Protein AF-A0A3D4FKI7-F1 (afdb_monomer_lite)

Radius of gyration: 14.86 Å; chains: 1; bounding box: 38×19×41 Å

Sequence (119 aa):
MNFSTYKEINGDSSFINYFGKMRAYNYRMAQLSSNIVLAPDDKESLEALEVKIKEIDNMFEDLVNGNSKLDIKPIDNDSIKNNLNDVKIKWEKEFKPAYINILENGNKNSWMFIKENVN

Structure (mmCIF, N/CA/C/O backbone):
data_AF-A0A3D4FKI7-F1
#
_entry.id   AF-A0A3D4FKI7-F1
#
loop_
_atom_site.group_PDB
_atom_site.id
_atom_site.type_symbol
_atom_site.label_atom_id
_atom_site.label_alt_id
_atom_site.label_comp_id
_atom_site.label_asym_id
_atom_site.label_entity_id
_atom_site.label_seq_id
_atom_site.pdbx_PDB_ins_code
_atom_site.Cartn_x
_atom_site.Cartn_y
_atom_site.Cartn_z
_atom_site.occupancy
_atom_site.B_iso_or_equiv
_atom_site.auth_seq_id
_atom_site.auth_comp_id
_atom_site.auth_asym_id
_atom_site.auth_atom_id
_atom_site.pdbx_PDB_model_num
ATOM 1 N N . MET A 1 1 ? 4.949 -4.675 6.703 1.00 73.94 1 MET A N 1
ATOM 2 C CA . MET A 1 1 ? 4.173 -3.904 7.681 1.00 73.94 1 MET A CA 1
ATOM 3 C C . MET A 1 1 ? 3.361 -4.895 8.498 1.00 73.94 1 MET A C 1
ATOM 5 O O . MET A 1 1 ? 2.797 -5.802 7.901 1.00 73.94 1 MET A O 1
ATOM 9 N N . ASN A 1 2 ? 3.344 -4.793 9.831 1.00 66.56 2 ASN A N 1
ATOM 10 C CA . ASN A 1 2 ? 2.688 -5.791 10.682 1.00 66.56 2 ASN A CA 1
ATOM 11 C C . ASN A 1 2 ? 1.267 -5.341 11.068 1.00 66.56 2 ASN A C 1
ATOM 13 O O . ASN A 1 2 ? 1.105 -4.406 11.844 1.00 66.56 2 ASN A O 1
ATOM 17 N N . PHE A 1 3 ? 0.251 -6.042 10.555 1.00 69.94 3 PHE A N 1
ATOM 18 C CA . PHE A 1 3 ? -1.167 -5.836 10.896 1.00 69.94 3 PHE A CA 1
ATOM 19 C C . PHE A 1 3 ? -1.710 -6.906 11.861 1.00 69.94 3 PHE A C 1
ATOM 21 O O . PHE A 1 3 ? -2.918 -7.109 11.958 1.00 69.94 3 PHE A O 1
ATOM 28 N N . SER A 1 4 ? -0.845 -7.692 12.505 1.00 59.00 4 SER A N 1
ATOM 29 C CA . SER A 1 4 ? -1.217 -8.896 13.275 1.00 59.00 4 SER A CA 1
ATOM 30 C C . SER A 1 4 ? -1.704 -8.608 14.689 1.00 59.00 4 SER A C 1
ATOM 32 O O . SER A 1 4 ? -2.426 -9.420 15.261 1.00 59.00 4 SER A O 1
ATOM 34 N N . THR A 1 5 ? -1.333 -7.456 15.241 1.00 57.03 5 THR A N 1
ATOM 35 C CA . THR A 1 5 ? -1.474 -7.104 16.663 1.00 57.03 5 THR A CA 1
ATOM 36 C C . THR A 1 5 ? -2.899 -6.730 17.088 1.00 57.03 5 THR A C 1
ATOM 38 O O . THR A 1 5 ? -3.123 -6.351 18.228 1.00 57.03 5 THR A O 1
ATOM 41 N N . TYR A 1 6 ? -3.879 -6.858 16.192 1.00 60.22 6 TYR A N 1
ATOM 42 C CA . TYR A 1 6 ? -5.236 -6.327 16.367 1.00 60.22 6 TYR A CA 1
ATOM 43 C C . TYR A 1 6 ? -6.276 -7.406 16.725 1.00 60.22 6 TYR A C 1
ATOM 45 O O . TYR A 1 6 ? -7.472 -7.138 16.715 1.00 60.22 6 TYR A O 1
ATOM 53 N N . LYS A 1 7 ? -5.835 -8.636 17.040 1.00 51.12 7 LYS A N 1
ATOM 54 C CA . LYS A 1 7 ? -6.716 -9.769 17.391 1.00 51.12 7 LYS A CA 1
ATOM 55 C C . LYS A 1 7 ? -7.432 -9.620 18.741 1.00 51.12 7 LYS A C 1
ATOM 57 O O . LYS A 1 7 ? -8.442 -10.282 18.937 1.00 51.12 7 LYS A O 1
ATOM 62 N N . GLU A 1 8 ? -6.926 -8.786 19.649 1.00 48.66 8 GLU A N 1
ATOM 63 C CA . GLU A 1 8 ? -7.484 -8.605 21.006 1.00 48.66 8 GLU A CA 1
ATOM 64 C C . GLU A 1 8 ? -8.548 -7.502 21.089 1.00 48.66 8 GLU A C 1
ATOM 66 O O . GLU A 1 8 ? -9.047 -7.160 22.160 1.00 48.66 8 GLU A O 1
ATOM 71 N N . ILE A 1 9 ? -8.906 -6.925 19.947 1.00 52.12 9 ILE A N 1
ATOM 72 C CA . ILE A 1 9 ? -9.863 -5.836 19.877 1.00 52.12 9 ILE A CA 1
ATOM 73 C C . ILE A 1 9 ? -11.276 -6.420 19.948 1.00 52.12 9 ILE A C 1
ATOM 75 O O . ILE A 1 9 ? -11.755 -7.019 18.989 1.00 52.12 9 ILE A O 1
ATOM 79 N N . ASN A 1 10 ? -11.964 -6.179 21.070 1.00 47.25 10 ASN A N 1
ATOM 80 C CA . ASN A 1 10 ? -13.427 -6.283 21.225 1.00 47.25 10 ASN A CA 1
ATOM 81 C C . ASN A 1 10 ? -14.156 -5.202 20.391 1.00 47.25 10 ASN A C 1
ATOM 83 O O . ASN A 1 10 ? -15.045 -4.508 20.876 1.00 47.25 10 ASN A O 1
ATOM 87 N N . GLY A 1 11 ? -13.702 -4.987 19.160 1.00 55.56 11 GLY A N 1
ATOM 88 C CA . GLY A 1 11 ? -14.201 -3.986 18.232 1.00 55.56 11 GLY A CA 1
ATOM 89 C C . GLY A 1 11 ? -15.047 -4.636 17.154 1.00 55.56 11 GLY A C 1
ATOM 90 O O . GLY A 1 11 ? -14.908 -5.821 16.853 1.00 55.56 11 GLY A O 1
ATOM 91 N N . ASP A 1 12 ? -15.941 -3.825 16.604 1.00 63.97 12 ASP A N 1
ATOM 92 C CA . ASP A 1 12 ? -16.938 -4.204 15.612 1.00 63.97 12 ASP A CA 1
ATOM 93 C C . ASP A 1 12 ? -16.349 -5.099 14.506 1.00 63.97 12 ASP A C 1
ATOM 95 O O . ASP A 1 12 ? -15.251 -4.849 14.003 1.00 63.97 12 ASP A O 1
ATOM 99 N N . SER A 1 13 ? -17.070 -6.149 14.115 1.00 71.06 13 SER A N 1
ATOM 100 C CA . SER A 1 13 ? -16.583 -7.167 13.165 1.00 71.06 13 SER A CA 1
ATOM 101 C C . SER A 1 13 ? -16.059 -6.575 11.842 1.00 71.06 13 SER A C 1
ATOM 103 O O . SER A 1 13 ? -15.096 -7.086 11.261 1.00 71.06 13 SER A O 1
ATOM 105 N N . SER A 1 14 ? -16.621 -5.441 11.414 1.00 74.00 14 SER A N 1
ATOM 106 C CA . SER A 1 14 ? -16.184 -4.644 10.263 1.00 74.00 14 SER A CA 1
ATOM 107 C C . SER A 1 14 ? -14.736 -4.159 10.379 1.00 74.00 14 SER A C 1
ATOM 109 O O . SER A 1 14 ? -13.983 -4.234 9.408 1.00 74.00 14 SER A O 1
ATOM 111 N N . PHE A 1 15 ? -14.310 -3.727 11.569 1.00 74.31 15 PHE A N 1
ATOM 112 C CA . PHE A 1 15 ? -12.947 -3.263 11.838 1.00 74.31 15 PHE A CA 1
ATOM 113 C C . PHE A 1 15 ? -11.931 -4.399 11.669 1.00 74.31 15 PHE A C 1
ATOM 115 O O . PHE A 1 15 ? -10.940 -4.262 10.949 1.00 74.31 15 PHE A O 1
ATOM 122 N N . ILE A 1 16 ? -12.212 -5.559 12.271 1.00 77.44 16 ILE A N 1
ATOM 123 C CA . ILE A 1 16 ? -11.362 -6.755 12.169 1.00 77.44 16 ILE A CA 1
ATOM 124 C C . ILE A 1 16 ? -11.224 -7.194 10.705 1.00 77.44 16 ILE A C 1
ATOM 126 O O . ILE A 1 16 ? -10.116 -7.477 10.239 1.00 77.44 16 ILE A O 1
ATOM 130 N N . ASN A 1 17 ? -12.331 -7.197 9.958 1.00 80.62 17 ASN A N 1
ATOM 131 C CA . ASN A 1 17 ? -12.331 -7.523 8.532 1.00 80.62 17 ASN A CA 1
ATOM 132 C C . ASN A 1 17 ? -11.479 -6.545 7.715 1.00 80.62 17 ASN A C 1
ATOM 134 O O . ASN A 1 17 ? -10.725 -6.968 6.836 1.00 80.62 17 ASN A O 1
ATOM 138 N N . TYR A 1 18 ? -11.544 -5.250 8.028 1.00 83.69 18 TYR A N 1
ATOM 139 C CA . TYR A 1 18 ? -10.748 -4.228 7.355 1.00 83.69 18 TYR A CA 1
ATOM 140 C C . TYR A 1 18 ? -9.246 -4.417 7.577 1.00 83.69 18 TYR A C 1
ATOM 142 O O . TYR A 1 18 ? -8.470 -4.401 6.622 1.00 83.69 18 TYR A O 1
ATOM 150 N N . PHE A 1 19 ? -8.829 -4.706 8.807 1.00 81.12 19 PHE A N 1
ATOM 151 C CA . PHE A 1 19 ? -7.432 -5.037 9.096 1.00 81.12 19 PHE A CA 1
ATOM 152 C C . PHE A 1 19 ? -6.978 -6.327 8.408 1.00 81.12 19 PHE A C 1
ATOM 154 O O . PHE A 1 19 ? -5.864 -6.398 7.880 1.00 81.12 19 PHE A O 1
ATOM 161 N N . GLY A 1 20 ? -7.845 -7.342 8.359 1.00 85.25 20 GLY A N 1
ATOM 162 C CA . GLY A 1 20 ? -7.597 -8.557 7.583 1.00 85.25 20 GLY A CA 1
ATOM 163 C C . GLY A 1 20 ? -7.358 -8.253 6.101 1.00 85.25 20 GLY A C 1
ATOM 164 O O . GLY A 1 20 ? -6.394 -8.746 5.510 1.00 85.25 20 GLY A O 1
ATOM 165 N N . LYS A 1 21 ? -8.179 -7.372 5.522 1.00 89.56 21 LYS A N 1
ATOM 166 C CA . LYS A 1 21 ? -8.050 -6.912 4.136 1.00 89.56 21 LYS A CA 1
ATOM 167 C C . LYS A 1 21 ? -6.757 -6.120 3.905 1.00 89.56 21 LYS A C 1
ATOM 169 O O . LYS A 1 21 ? -6.066 -6.404 2.929 1.00 89.56 21 LYS A O 1
ATOM 174 N N . MET A 1 22 ? -6.366 -5.222 4.816 1.00 90.00 22 MET A N 1
ATOM 175 C CA . MET A 1 22 ? -5.077 -4.513 4.738 1.00 90.00 22 MET A CA 1
ATOM 176 C C . MET A 1 22 ? -3.894 -5.485 4.723 1.00 90.00 22 MET A C 1
ATOM 178 O O . MET A 1 22 ? -2.968 -5.327 3.927 1.00 90.00 22 MET A O 1
ATOM 182 N N . ARG A 1 23 ? -3.935 -6.538 5.552 1.00 89.38 23 ARG A N 1
ATOM 183 C CA . ARG A 1 23 ? -2.891 -7.572 5.565 1.00 89.38 23 ARG A CA 1
ATOM 184 C C . ARG A 1 23 ? -2.812 -8.309 4.228 1.00 89.38 23 ARG A C 1
ATOM 186 O O . ARG A 1 23 ? -1.723 -8.456 3.677 1.00 89.38 23 ARG A O 1
ATOM 193 N N . ALA A 1 24 ? -3.954 -8.727 3.683 1.00 91.75 24 ALA A N 1
ATOM 194 C CA . ALA A 1 24 ? -4.012 -9.375 2.375 1.00 91.75 24 ALA A CA 1
ATOM 195 C C . ALA A 1 24 ? -3.465 -8.463 1.262 1.00 91.75 24 ALA A C 1
ATOM 197 O O . ALA A 1 24 ? -2.700 -8.911 0.407 1.00 91.75 24 ALA A O 1
ATOM 198 N N . TYR A 1 25 ? -3.805 -7.173 1.301 1.00 94.31 25 TYR A N 1
ATOM 199 C CA . TYR A 1 25 ? -3.302 -6.186 0.348 1.00 94.31 25 TYR A CA 1
ATOM 200 C C . TYR A 1 25 ? -1.796 -5.994 0.477 1.00 94.31 25 TYR A C 1
ATOM 202 O O . TYR A 1 25 ? -1.114 -5.937 -0.540 1.00 94.31 25 TYR A O 1
ATOM 210 N N . ASN A 1 26 ? -1.257 -5.987 1.694 1.00 91.81 26 ASN A N 1
ATOM 211 C CA . ASN A 1 26 ? 0.179 -5.872 1.914 1.00 91.81 26 ASN A CA 1
ATOM 212 C C . ASN A 1 26 ? 0.967 -7.029 1.270 1.00 91.81 26 ASN A C 1
ATOM 214 O O . ASN A 1 26 ? 1.954 -6.778 0.582 1.00 91.81 26 ASN A O 1
ATOM 218 N N . TYR A 1 27 ? 0.507 -8.279 1.400 1.00 94.06 27 TYR A N 1
ATOM 219 C CA . TYR A 1 27 ? 1.132 -9.402 0.684 1.00 94.06 27 TYR A CA 1
ATOM 220 C C . TYR A 1 27 ? 0.943 -9.309 -0.829 1.00 94.06 27 TYR A C 1
ATOM 222 O O . TYR A 1 27 ? 1.876 -9.574 -1.587 1.00 94.06 27 TYR A O 1
ATOM 230 N N . ARG A 1 28 ? -0.255 -8.918 -1.285 1.00 96.12 28 ARG A N 1
ATOM 231 C CA . ARG A 1 28 ? -0.525 -8.778 -2.719 1.00 96.12 28 ARG A CA 1
ATOM 232 C C . ARG A 1 28 ? 0.392 -7.733 -3.344 1.00 96.12 28 ARG A C 1
ATOM 234 O O . ARG A 1 28 ? 0.980 -8.015 -4.378 1.00 96.12 28 ARG A O 1
ATOM 241 N N . MET A 1 29 ? 0.552 -6.573 -2.716 1.00 97.06 29 MET A N 1
ATOM 242 C CA . MET A 1 29 ? 1.459 -5.528 -3.189 1.00 97.06 29 MET A CA 1
ATOM 243 C C . MET A 1 29 ? 2.915 -5.995 -3.192 1.00 97.06 29 MET A C 1
ATOM 245 O O . MET A 1 29 ? 3.613 -5.731 -4.161 1.00 97.06 29 MET A O 1
ATOM 249 N N . ALA A 1 30 ? 3.370 -6.746 -2.184 1.00 96.25 30 ALA A N 1
ATOM 250 C CA . ALA A 1 30 ? 4.720 -7.316 -2.194 1.00 96.25 30 ALA A CA 1
ATOM 251 C C . ALA A 1 30 ? 4.951 -8.260 -3.390 1.00 96.25 30 ALA A C 1
ATOM 253 O O . ALA A 1 30 ? 6.001 -8.201 -4.034 1.00 96.25 30 ALA A O 1
ATOM 254 N N . GLN A 1 31 ? 3.954 -9.085 -3.731 1.00 96.75 31 GLN A N 1
ATOM 255 C CA . GLN A 1 31 ? 4.002 -9.933 -4.923 1.00 96.75 31 GLN A CA 1
ATOM 256 C C . GLN A 1 31 ? 4.026 -9.104 -6.216 1.00 96.75 31 GLN A C 1
ATOM 258 O O . GLN A 1 31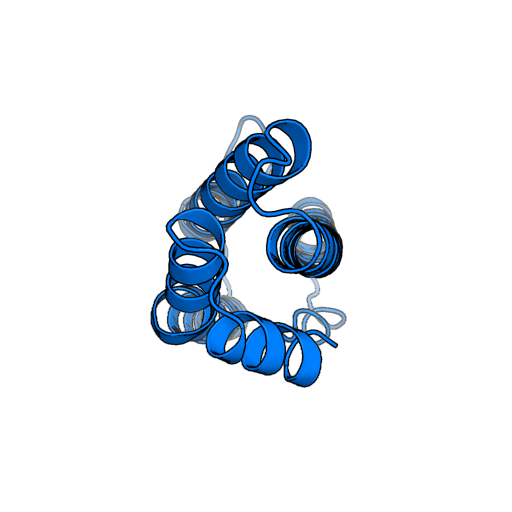 ? 4.853 -9.369 -7.085 1.00 96.75 31 GLN A O 1
ATOM 263 N N . LEU A 1 32 ? 3.155 -8.097 -6.337 1.00 97.75 32 LEU A N 1
ATOM 264 C CA . LEU A 1 32 ? 3.115 -7.200 -7.501 1.00 97.75 32 LEU A CA 1
ATOM 265 C C . LEU A 1 32 ? 4.454 -6.476 -7.688 1.00 97.75 32 LEU A C 1
ATOM 267 O O . LEU A 1 32 ? 4.990 -6.444 -8.790 1.00 97.75 32 LEU A O 1
ATOM 271 N N . SER A 1 33 ? 5.055 -5.995 -6.599 1.00 97.12 33 SER A N 1
ATOM 272 C CA . SER A 1 33 ? 6.393 -5.405 -6.612 1.00 97.12 33 SER A CA 1
ATOM 273 C C . SER A 1 33 ? 7.458 -6.368 -7.133 1.00 97.12 33 SER A C 1
ATOM 275 O O . SER A 1 33 ? 8.356 -5.952 -7.861 1.00 97.12 33 SER A O 1
ATOM 277 N N . SER A 1 34 ? 7.371 -7.658 -6.791 1.00 96.44 34 SER A N 1
ATOM 278 C CA . SER A 1 34 ? 8.286 -8.665 -7.334 1.00 96.44 34 SER A CA 1
ATOM 279 C C . SER A 1 34 ? 8.115 -8.840 -8.841 1.00 96.44 34 SER A C 1
ATOM 281 O O . SER A 1 34 ? 9.115 -8.988 -9.539 1.00 96.44 34 SER A O 1
ATOM 283 N N . ASN A 1 35 ? 6.878 -8.820 -9.343 1.00 96.69 35 ASN A N 1
ATOM 284 C CA . ASN A 1 35 ? 6.609 -8.912 -10.776 1.00 96.69 35 ASN A CA 1
ATOM 285 C C . ASN A 1 35 ? 7.199 -7.705 -11.516 1.00 96.69 35 ASN A C 1
ATOM 287 O O . ASN A 1 35 ? 7.935 -7.897 -12.475 1.00 96.69 35 ASN A O 1
ATOM 291 N N . ILE A 1 36 ? 6.976 -6.487 -11.008 1.00 96.81 36 ILE A N 1
ATOM 292 C CA . ILE A 1 36 ? 7.488 -5.239 -11.602 1.00 96.81 36 ILE A CA 1
ATOM 293 C C . ILE A 1 36 ? 9.023 -5.231 -11.646 1.00 96.81 36 ILE A C 1
ATOM 295 O O . ILE A 1 36 ? 9.619 -4.866 -12.652 1.00 96.81 36 ILE A O 1
ATOM 299 N N . VAL A 1 37 ? 9.701 -5.671 -10.583 1.00 95.44 37 VAL A N 1
ATOM 300 C CA . VAL A 1 37 ? 11.176 -5.718 -10.571 1.00 95.44 37 VAL A CA 1
ATOM 301 C C . VAL A 1 37 ? 11.743 -6.731 -11.576 1.00 95.44 37 VAL A C 1
ATOM 303 O O . VAL A 1 37 ? 12.837 -6.522 -12.105 1.00 95.44 37 VAL A O 1
ATOM 306 N N . LEU A 1 38 ? 11.031 -7.833 -11.825 1.00 94.81 38 LEU A N 1
ATOM 307 C CA . LEU A 1 38 ? 11.439 -8.866 -12.783 1.00 94.81 38 LEU A CA 1
ATOM 308 C C . LEU A 1 38 ? 11.061 -8.509 -14.228 1.00 94.81 38 LEU A C 1
ATOM 310 O O . LEU A 1 38 ? 11.793 -8.860 -15.151 1.00 94.81 38 LEU A O 1
ATOM 314 N N . ALA A 1 39 ? 9.945 -7.808 -14.409 1.00 94.06 39 ALA A N 1
ATOM 315 C CA . ALA A 1 39 ? 9.396 -7.367 -15.682 1.00 94.06 39 ALA A CA 1
ATOM 316 C C . ALA A 1 39 ? 8.874 -5.920 -15.543 1.00 94.06 39 ALA A C 1
ATOM 318 O O . ALA A 1 39 ? 7.691 -5.720 -15.269 1.00 94.06 39 ALA A O 1
ATOM 319 N N . PRO A 1 40 ? 9.737 -4.903 -15.740 1.00 87.06 40 PRO A N 1
ATOM 320 C CA . PRO A 1 40 ? 9.381 -3.495 -15.513 1.00 87.06 40 PRO A CA 1
ATOM 321 C C . PRO A 1 40 ? 8.219 -2.972 -16.364 1.00 87.06 40 PRO A C 1
ATOM 323 O O . PRO A 1 40 ? 7.545 -2.033 -15.955 1.00 87.06 40 PRO A O 1
ATOM 326 N N . ASP A 1 41 ? 7.956 -3.600 -17.512 1.00 89.44 41 ASP A N 1
ATOM 327 C CA . ASP A 1 41 ? 6.872 -3.228 -18.428 1.00 89.44 41 ASP A CA 1
ATOM 328 C C . ASP A 1 41 ? 5.563 -4.007 -18.174 1.00 89.44 41 ASP A C 1
ATOM 330 O O . ASP A 1 41 ? 4.634 -3.945 -18.986 1.00 89.44 41 ASP A O 1
ATOM 334 N N . ASP A 1 42 ? 5.467 -4.757 -17.068 1.00 93.75 42 ASP A N 1
ATOM 335 C CA . ASP A 1 42 ? 4.241 -5.449 -16.657 1.00 93.75 42 ASP A CA 1
ATOM 336 C C . ASP A 1 42 ? 3.168 -4.441 -16.208 1.00 93.75 42 ASP A C 1
ATOM 338 O O . ASP A 1 42 ? 3.015 -4.113 -15.027 1.00 93.75 42 ASP A O 1
ATOM 342 N N . LYS A 1 43 ? 2.408 -3.950 -17.192 1.00 94.31 43 LYS A N 1
ATOM 343 C CA . LYS A 1 43 ? 1.323 -2.979 -17.004 1.00 94.31 43 LYS A CA 1
ATOM 344 C C . LYS A 1 43 ? 0.248 -3.461 -16.038 1.00 94.31 43 LYS A C 1
ATOM 346 O O . LYS A 1 43 ? -0.251 -2.652 -15.264 1.00 94.31 43 LYS A O 1
ATOM 351 N N . GLU A 1 44 ? -0.086 -4.751 -16.053 1.00 96.81 44 GLU A N 1
ATOM 352 C CA . GLU A 1 44 ? -1.099 -5.294 -15.145 1.00 96.81 44 GLU A CA 1
ATOM 353 C C . GLU A 1 44 ? -0.624 -5.163 -13.697 1.00 96.81 44 GLU A C 1
ATOM 355 O O . GLU A 1 44 ? -1.370 -4.697 -12.831 1.00 96.81 44 GLU A O 1
ATOM 360 N N . SER A 1 45 ? 0.638 -5.514 -13.432 1.00 96.88 45 SER A N 1
ATOM 361 C CA . SER A 1 45 ? 1.194 -5.387 -12.087 1.00 96.88 45 SER A CA 1
ATOM 362 C C . SER A 1 45 ? 1.348 -3.929 -11.646 1.00 96.88 45 SER A C 1
ATOM 364 O O . SER A 1 45 ? 1.083 -3.631 -10.479 1.00 96.88 45 SER A O 1
ATOM 366 N N . LEU A 1 46 ? 1.726 -3.026 -12.557 1.00 97.31 46 LEU A N 1
ATOM 367 C CA . LEU A 1 46 ? 1.820 -1.585 -12.293 1.00 97.31 46 LEU A CA 1
ATOM 368 C C . LEU A 1 46 ? 0.459 -0.990 -11.907 1.00 97.31 46 LEU A C 1
ATOM 370 O O . LEU A 1 46 ? 0.325 -0.412 -10.828 1.00 97.31 46 LEU A O 1
ATOM 374 N N . GLU A 1 47 ? -0.565 -1.186 -12.740 1.00 97.69 47 GLU A N 1
ATOM 375 C CA . GLU A 1 47 ? -1.921 -0.681 -12.490 1.00 97.69 47 GLU A CA 1
ATOM 376 C C . GLU A 1 47 ? -2.503 -1.275 -11.200 1.00 97.69 47 GLU A C 1
ATOM 378 O O . GLU A 1 47 ? -3.055 -0.561 -10.358 1.00 97.69 47 GLU A O 1
ATOM 383 N N . ALA A 1 48 ? -2.331 -2.585 -10.994 1.00 97.81 48 ALA A N 1
ATOM 384 C CA . ALA A 1 48 ? -2.802 -3.249 -9.787 1.00 97.81 48 ALA A CA 1
ATOM 385 C C . ALA A 1 48 ? -2.105 -2.720 -8.525 1.00 97.81 48 ALA A C 1
ATOM 387 O O . ALA A 1 48 ? -2.758 -2.576 -7.487 1.00 97.81 48 ALA A O 1
ATOM 388 N N . LEU A 1 49 ? -0.800 -2.430 -8.585 1.00 97.75 49 LEU A N 1
ATOM 389 C CA . LEU A 1 49 ? -0.064 -1.877 -7.451 1.00 97.75 49 LEU A CA 1
ATOM 390 C C . LEU A 1 49 ? -0.549 -0.457 -7.135 1.00 97.75 49 LEU A C 1
ATOM 392 O O . LEU A 1 49 ? -0.833 -0.167 -5.972 1.00 97.75 49 LEU A O 1
ATOM 396 N N . GLU A 1 50 ? -0.728 0.394 -8.149 1.00 97.81 50 GLU A N 1
ATOM 397 C CA . GLU A 1 50 ? -1.243 1.758 -7.976 1.00 97.81 50 GLU A CA 1
ATOM 398 C C . GLU A 1 50 ? -2.613 1.765 -7.284 1.00 97.81 50 GLU A C 1
ATOM 400 O O . GLU A 1 50 ? -2.838 2.508 -6.322 1.00 97.81 50 GLU A O 1
ATOM 405 N N . VAL A 1 51 ? -3.524 0.901 -7.740 1.00 97.81 51 VAL A N 1
ATOM 406 C CA . VAL A 1 51 ? -4.861 0.762 -7.152 1.00 97.81 51 VAL A CA 1
ATOM 407 C C . VAL A 1 51 ? -4.767 0.335 -5.689 1.00 97.81 51 VAL A C 1
ATOM 409 O O . VAL A 1 51 ? -5.426 0.932 -4.839 1.00 97.81 51 VAL A O 1
ATOM 412 N N . LYS A 1 52 ? -3.928 -0.657 -5.361 1.00 96.88 52 LYS A N 1
ATOM 413 C CA . LYS A 1 52 ? -3.807 -1.168 -3.985 1.00 96.88 52 LYS A CA 1
ATOM 414 C C . LYS A 1 52 ? -3.211 -0.142 -3.022 1.00 96.88 52 LYS A C 1
ATOM 416 O O . LYS A 1 52 ? -3.669 -0.072 -1.882 1.00 96.88 52 LYS A O 1
ATOM 421 N N . ILE A 1 53 ? -2.255 0.675 -3.472 1.00 97.00 53 ILE A N 1
ATOM 422 C CA . ILE A 1 53 ? -1.716 1.792 -2.680 1.00 97.00 53 ILE A CA 1
ATOM 423 C C . ILE A 1 53 ? -2.849 2.758 -2.309 1.00 97.00 53 ILE A C 1
ATOM 425 O O . ILE A 1 53 ? -3.037 3.060 -1.130 1.00 97.00 53 ILE A O 1
ATOM 429 N N . LYS A 1 54 ? -3.646 3.186 -3.298 1.00 96.56 54 LYS A N 1
ATOM 430 C CA . LYS A 1 54 ? -4.783 4.098 -3.081 1.00 96.56 54 LYS A CA 1
ATOM 431 C C . LYS A 1 54 ? -5.859 3.480 -2.192 1.00 96.56 54 LYS A C 1
ATOM 433 O O . LYS A 1 54 ? -6.436 4.167 -1.355 1.00 96.56 54 LYS A O 1
ATOM 438 N N . GLU A 1 55 ? -6.137 2.187 -2.348 1.00 95.38 55 GLU A N 1
ATOM 439 C CA . GLU A 1 55 ? -7.088 1.504 -1.475 1.00 95.38 55 GLU A CA 1
ATOM 440 C C . GLU A 1 55 ? -6.619 1.502 -0.017 1.00 95.38 55 GLU A C 1
ATOM 442 O O . GLU A 1 55 ? -7.440 1.750 0.856 1.00 95.38 55 GLU A O 1
ATOM 447 N N . ILE A 1 56 ? -5.333 1.274 0.270 1.00 93.75 56 ILE A N 1
ATOM 448 C CA . ILE A 1 56 ? -4.836 1.338 1.653 1.00 93.75 56 ILE A CA 1
ATOM 449 C C . ILE A 1 56 ? -4.961 2.750 2.233 1.00 93.75 56 ILE A C 1
ATOM 451 O O . ILE A 1 56 ? -5.393 2.874 3.379 1.00 93.75 56 ILE A O 1
ATOM 455 N N . ASP A 1 57 ? -4.647 3.796 1.460 1.00 94.00 57 ASP A N 1
ATOM 456 C CA . ASP A 1 57 ? -4.860 5.185 1.896 1.00 94.00 57 ASP A CA 1
ATOM 457 C C . ASP A 1 57 ? -6.328 5.419 2.286 1.00 94.00 57 ASP A C 1
ATOM 459 O O . ASP A 1 57 ? -6.619 5.872 3.394 1.00 94.00 57 ASP A O 1
ATOM 463 N N . ASN A 1 58 ? -7.260 5.027 1.413 1.00 93.06 58 ASN A N 1
ATOM 464 C CA . ASN A 1 58 ? -8.693 5.148 1.682 1.00 93.06 58 ASN A CA 1
ATOM 465 C C . ASN A 1 58 ? -9.110 4.339 2.913 1.00 93.06 58 ASN A C 1
ATOM 467 O O . ASN A 1 58 ? -9.930 4.797 3.702 1.00 93.06 58 ASN A O 1
ATOM 471 N N . MET A 1 59 ? -8.524 3.157 3.116 1.00 90.81 59 MET A N 1
ATOM 472 C CA . MET A 1 59 ? -8.842 2.333 4.275 1.00 90.81 59 MET A CA 1
ATOM 473 C C . MET A 1 59 ? -8.383 2.972 5.593 1.00 90.81 59 MET A C 1
ATOM 475 O O . MET A 1 59 ? -9.077 2.819 6.595 1.00 90.81 59 MET A O 1
ATOM 479 N N . PHE A 1 60 ? -7.258 3.698 5.623 1.00 89.81 60 PHE A N 1
ATOM 480 C CA . PHE A 1 60 ? -6.879 4.476 6.809 1.00 89.81 60 PHE A CA 1
ATOM 481 C C . PHE A 1 60 ? -7.892 5.587 7.102 1.00 89.81 60 PHE A C 1
ATOM 483 O O . PHE A 1 60 ? -8.273 5.767 8.257 1.00 89.81 60 PHE A O 1
ATOM 490 N N . GLU A 1 61 ? -8.355 6.300 6.075 1.00 89.50 61 GLU A N 1
ATOM 491 C CA . GLU A 1 61 ? -9.359 7.359 6.234 1.00 89.50 61 GLU A CA 1
ATOM 492 C C . GLU A 1 61 ? -10.722 6.811 6.681 1.00 89.50 61 GLU A C 1
ATOM 494 O O . GLU A 1 61 ? -11.339 7.379 7.584 1.00 89.50 61 GLU A O 1
ATOM 499 N N . ASP A 1 62 ? -11.157 5.675 6.127 1.00 88.50 62 ASP A N 1
ATOM 500 C CA . ASP A 1 62 ? -12.382 4.974 6.532 1.00 88.50 62 ASP A CA 1
ATOM 501 C C . ASP A 1 62 ? -12.343 4.563 8.012 1.00 88.50 62 ASP A C 1
ATOM 503 O O . ASP A 1 62 ? -13.346 4.655 8.716 1.00 88.50 62 ASP A O 1
ATOM 507 N N . LEU A 1 63 ? -11.189 4.098 8.500 1.00 84.38 63 LEU A N 1
ATOM 508 C CA . LEU A 1 63 ? -11.027 3.656 9.888 1.00 84.38 63 LEU A CA 1
ATOM 509 C C . LEU A 1 63 ? -10.989 4.832 10.876 1.00 84.38 63 LEU A C 1
ATOM 511 O O . LEU A 1 63 ? -11.500 4.712 11.989 1.00 84.38 63 LEU A O 1
ATOM 515 N N . VAL A 1 64 ? -10.404 5.967 10.483 1.00 83.19 64 VAL A N 1
ATOM 516 C CA . VAL A 1 64 ? -10.338 7.174 11.325 1.00 83.19 64 VAL A CA 1
ATOM 517 C C . VAL A 1 64 ? -11.693 7.877 11.391 1.00 83.19 64 VAL A C 1
ATOM 519 O O . VAL A 1 64 ? -12.160 8.211 12.480 1.00 83.19 64 VAL A O 1
ATOM 522 N N . ASN A 1 65 ? -12.332 8.087 10.239 1.00 84.69 65 ASN A N 1
ATOM 523 C CA . ASN A 1 65 ? -13.540 8.907 10.129 1.00 84.69 65 ASN A CA 1
ATOM 524 C C . ASN A 1 65 ? -14.840 8.092 10.201 1.00 84.69 65 ASN A C 1
ATOM 526 O O . ASN A 1 65 ? -15.922 8.671 10.308 1.00 84.69 65 ASN A O 1
ATOM 530 N N . GLY A 1 66 ? -14.746 6.761 10.145 1.00 82.94 66 GLY A N 1
ATOM 531 C CA . GLY A 1 66 ? -15.881 5.884 9.883 1.00 82.94 66 GLY A CA 1
ATOM 532 C C . GLY A 1 66 ? -16.311 5.917 8.413 1.00 82.94 66 GLY A C 1
ATOM 533 O O . GLY A 1 66 ? -16.051 6.861 7.668 1.00 82.94 66 GLY A O 1
ATOM 534 N N . ASN A 1 67 ? -17.026 4.878 7.993 1.00 84.25 67 ASN A N 1
ATOM 535 C CA . ASN A 1 67 ? -17.642 4.785 6.677 1.00 84.25 67 ASN A CA 1
ATOM 536 C C . ASN A 1 67 ? -18.980 4.044 6.781 1.00 84.25 67 ASN A C 1
ATOM 538 O O . ASN A 1 67 ? -19.036 2.817 6.865 1.00 84.25 67 ASN A O 1
ATOM 542 N N . SER A 1 68 ? -20.079 4.800 6.731 1.00 80.12 68 SER A N 1
ATOM 543 C CA . SER A 1 68 ? -21.440 4.268 6.865 1.00 80.12 68 SER A CA 1
ATOM 544 C C . SER A 1 68 ? -21.859 3.343 5.721 1.00 80.12 68 SER A C 1
ATOM 546 O O . SER A 1 68 ? -22.704 2.477 5.923 1.00 80.12 68 SER A O 1
ATOM 548 N N . LYS A 1 69 ? -21.261 3.475 4.528 1.00 83.06 69 LYS A N 1
ATOM 549 C CA . LYS A 1 69 ? -21.534 2.571 3.396 1.00 83.06 69 LYS A CA 1
ATOM 550 C C . LYS A 1 69 ? -20.929 1.186 3.605 1.00 83.06 69 LYS A C 1
ATOM 552 O O . LYS A 1 69 ? -21.389 0.228 2.993 1.00 83.06 69 LYS A O 1
ATOM 557 N N . LEU A 1 70 ? -19.888 1.103 4.428 1.00 75.81 70 LEU A N 1
ATOM 558 C CA . LEU A 1 70 ? -19.143 -0.120 4.716 1.00 75.81 70 LEU A CA 1
ATOM 559 C C . LEU A 1 70 ? -19.381 -0.622 6.144 1.00 75.81 70 LEU A C 1
ATOM 561 O O . LEU A 1 70 ? -18.695 -1.538 6.585 1.00 75.81 70 LEU A O 1
ATOM 565 N N . ASP A 1 71 ? -20.341 -0.014 6.848 1.00 79.19 71 ASP A N 1
ATOM 566 C CA . ASP A 1 71 ? -20.657 -0.286 8.251 1.00 79.19 71 ASP A CA 1
ATOM 567 C C . ASP A 1 71 ? -19.417 -0.230 9.164 1.00 79.19 71 ASP A C 1
ATOM 569 O O . ASP A 1 71 ? -19.209 -1.050 10.060 1.00 79.19 71 ASP A O 1
ATOM 573 N N . ILE A 1 72 ? -18.543 0.743 8.890 1.00 78.31 72 ILE A N 1
ATOM 574 C CA . ILE A 1 72 ? -17.354 1.033 9.690 1.00 78.31 72 ILE A CA 1
ATOM 575 C C . ILE A 1 72 ? -17.699 2.206 10.588 1.00 78.31 72 ILE A C 1
ATOM 577 O O . ILE A 1 72 ? -17.937 3.322 10.120 1.00 78.31 72 ILE A O 1
ATOM 581 N N . LYS A 1 73 ? -17.712 1.967 11.893 1.00 79.38 73 LYS A N 1
ATOM 582 C CA . LYS A 1 73 ? -17.837 3.044 12.872 1.00 79.38 73 LYS A CA 1
ATOM 583 C C . LYS A 1 73 ? -16.468 3.685 13.104 1.00 79.38 73 LYS A C 1
ATOM 585 O O . LYS A 1 73 ? -15.464 2.970 13.067 1.00 79.38 73 LYS A O 1
ATOM 590 N N . PRO A 1 74 ? -16.414 5.001 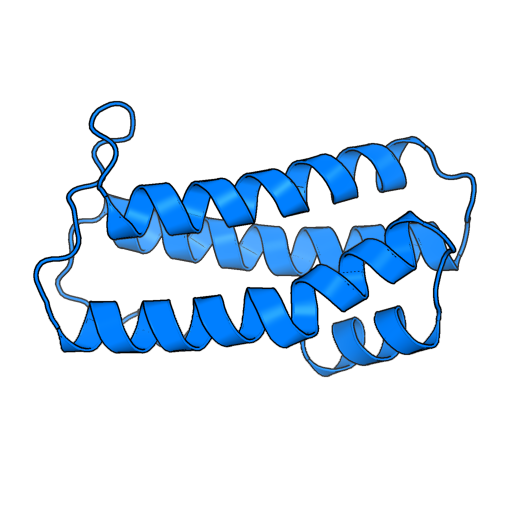13.370 1.00 77.88 74 PRO A N 1
ATOM 591 C CA . PRO A 1 74 ? -15.187 5.630 13.832 1.00 77.88 74 PRO A CA 1
ATOM 592 C C . PRO A 1 74 ? -14.683 4.914 15.085 1.00 77.88 74 PRO A C 1
ATOM 594 O O . PRO A 1 74 ? -15.470 4.554 15.963 1.00 77.88 74 PRO A O 1
ATOM 597 N N . ILE A 1 75 ? -13.373 4.716 15.179 1.00 77.00 75 ILE A N 1
ATOM 598 C CA . ILE A 1 75 ? -12.761 4.118 16.368 1.00 77.00 75 ILE A CA 1
ATOM 599 C C . ILE A 1 75 ? -12.996 5.064 17.551 1.00 77.00 75 ILE A C 1
ATOM 601 O O . ILE A 1 75 ? -12.614 6.231 17.483 1.00 77.00 75 ILE A O 1
ATOM 605 N N . ASP A 1 76 ? -13.593 4.595 18.647 1.00 75.25 76 ASP A N 1
ATOM 606 C CA . ASP A 1 76 ? -13.718 5.403 19.873 1.00 75.25 76 ASP A CA 1
ATOM 607 C C . ASP A 1 76 ? -12.561 5.165 20.857 1.00 75.25 76 ASP A C 1
ATOM 609 O O . ASP A 1 76 ? -12.195 6.070 21.599 1.00 75.25 76 ASP A O 1
ATOM 613 N N . ASN A 1 77 ? -11.921 3.996 20.779 1.00 78.81 77 ASN A N 1
ATOM 614 C CA . ASN A 1 77 ? -10.908 3.552 21.723 1.00 78.81 77 ASN A CA 1
ATOM 615 C C . ASN A 1 77 ? -9.531 4.153 21.403 1.00 78.81 77 ASN A C 1
ATOM 617 O O . ASN A 1 77 ? -8.949 3.890 20.346 1.00 78.81 77 ASN A O 1
ATOM 621 N N . ASP A 1 78 ? -8.979 4.902 22.355 1.00 81.38 78 ASP A N 1
ATOM 622 C CA . ASP A 1 78 ? -7.706 5.612 22.191 1.00 81.38 78 ASP A CA 1
ATOM 623 C C . ASP A 1 78 ? -6.504 4.684 21.969 1.00 81.38 78 ASP A C 1
ATOM 625 O O . ASP A 1 78 ? -5.606 5.014 21.197 1.00 81.38 78 ASP A O 1
ATOM 629 N N . SER A 1 79 ? -6.484 3.492 22.574 1.00 79.00 79 SER A N 1
ATOM 630 C CA . SER A 1 79 ? -5.406 2.520 22.343 1.00 79.00 79 SER A CA 1
ATOM 631 C C . SER A 1 79 ? -5.412 2.021 20.896 1.00 79.00 79 SER A C 1
ATOM 633 O O . SER A 1 79 ? -4.364 1.938 20.254 1.00 79.00 79 SER A O 1
ATOM 635 N N . ILE A 1 80 ? -6.600 1.760 20.348 1.00 77.88 80 ILE A N 1
ATOM 636 C CA . ILE A 1 80 ? -6.763 1.331 18.956 1.00 77.88 80 ILE A CA 1
ATOM 637 C C . ILE A 1 80 ? -6.406 2.469 17.995 1.00 77.88 80 ILE A C 1
ATOM 639 O O . ILE A 1 80 ? -5.712 2.228 17.006 1.00 77.88 80 ILE A O 1
ATOM 643 N N . LYS A 1 81 ? -6.825 3.705 18.298 1.00 82.00 81 LYS A N 1
ATOM 644 C CA . LYS A 1 81 ? -6.435 4.898 17.532 1.00 82.00 81 LYS A CA 1
ATOM 645 C C . LYS A 1 81 ? -4.923 5.073 17.482 1.00 82.00 81 LYS A C 1
ATOM 647 O O . LYS A 1 81 ? -4.388 5.275 16.397 1.00 82.00 81 LYS A O 1
ATOM 652 N N . ASN A 1 82 ? -4.243 4.967 18.622 1.00 83.31 82 ASN A N 1
ATOM 653 C CA . ASN A 1 82 ? -2.790 5.121 18.692 1.00 83.31 82 ASN A CA 1
ATOM 654 C C . ASN A 1 82 ? -2.077 4.050 17.860 1.00 83.31 82 ASN A C 1
ATOM 656 O O . ASN A 1 82 ? -1.229 4.382 17.038 1.00 83.31 82 ASN A O 1
ATOM 660 N N . ASN A 1 83 ? -2.495 2.787 17.973 1.00 80.12 83 ASN A N 1
ATOM 661 C CA . ASN A 1 83 ? -1.925 1.705 17.170 1.00 80.12 83 ASN A CA 1
ATOM 662 C C . ASN A 1 83 ? -2.172 1.901 15.662 1.00 80.12 83 ASN A C 1
ATOM 664 O O . ASN A 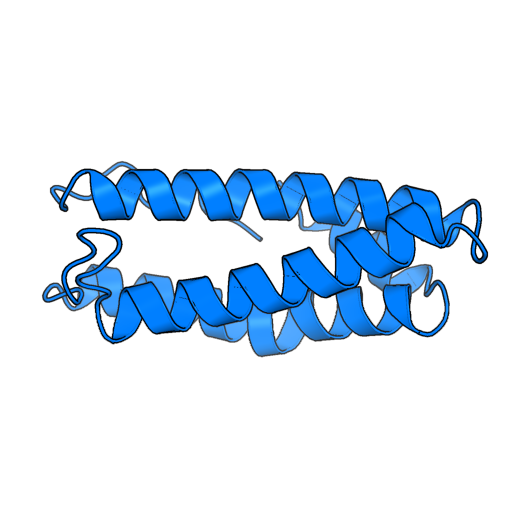1 83 ? -1.253 1.740 14.856 1.00 80.12 83 ASN A O 1
ATOM 668 N N . LEU A 1 84 ? -3.395 2.281 15.263 1.00 84.50 84 LEU A N 1
ATOM 669 C CA . LEU A 1 84 ? -3.700 2.606 13.866 1.00 84.50 84 LEU A CA 1
ATOM 670 C C . LEU A 1 84 ? -2.815 3.755 13.372 1.00 84.50 84 LEU A C 1
ATOM 672 O O . LEU A 1 84 ? -2.306 3.687 12.255 1.00 84.50 84 LEU A O 1
ATOM 676 N N . ASN A 1 85 ? -2.621 4.784 14.197 1.00 87.44 85 ASN A N 1
ATOM 677 C CA . ASN A 1 85 ? -1.781 5.928 13.874 1.00 87.44 85 ASN A CA 1
ATOM 678 C C . ASN A 1 85 ? -0.311 5.525 13.691 1.00 87.44 85 ASN A C 1
ATOM 680 O O . ASN A 1 85 ? 0.309 5.948 12.721 1.00 87.44 85 ASN A O 1
ATOM 684 N N . ASP A 1 86 ? 0.231 4.647 14.535 1.00 87.12 86 ASP A N 1
ATOM 685 C CA . ASP A 1 86 ? 1.596 4.130 14.375 1.00 87.12 86 ASP A CA 1
ATOM 686 C C . ASP A 1 86 ? 1.763 3.370 13.053 1.00 87.12 86 ASP A C 1
ATOM 688 O O . ASP A 1 86 ? 2.748 3.544 12.328 1.00 87.12 86 ASP A O 1
ATOM 692 N N . VAL A 1 87 ? 0.768 2.554 12.691 1.00 87.56 87 VAL A N 1
ATOM 693 C CA . VAL A 1 87 ? 0.769 1.840 11.409 1.00 87.56 87 VAL A CA 1
ATOM 694 C C . VAL A 1 87 ? 0.598 2.803 10.232 1.00 87.56 87 VAL A C 1
ATOM 696 O O . VAL A 1 87 ? 1.290 2.633 9.228 1.00 87.56 87 VAL A O 1
ATOM 699 N N . LYS A 1 88 ? -0.245 3.837 10.355 1.00 90.69 88 LYS A N 1
ATOM 700 C CA . LYS A 1 88 ? -0.411 4.895 9.344 1.00 90.69 88 LYS A CA 1
ATOM 701 C C . LYS A 1 88 ? 0.894 5.656 9.126 1.00 90.69 88 LYS A C 1
ATOM 703 O O . LYS A 1 88 ? 1.330 5.802 7.990 1.00 90.69 88 LYS A O 1
ATOM 708 N N . ILE A 1 89 ? 1.577 6.050 10.200 1.00 92.31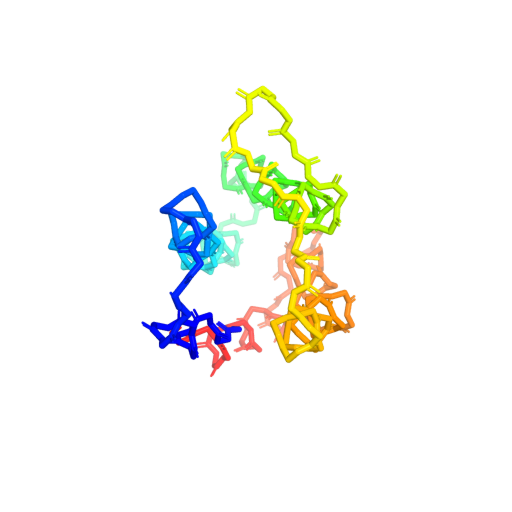 89 ILE A N 1
ATOM 709 C CA . ILE A 1 89 ? 2.881 6.721 10.128 1.00 92.31 89 ILE A CA 1
ATOM 710 C C . ILE A 1 89 ? 3.896 5.835 9.404 1.00 92.31 89 ILE A C 1
ATOM 712 O O . ILE A 1 89 ? 4.620 6.316 8.530 1.00 92.31 89 ILE A O 1
ATOM 716 N N . LYS A 1 90 ? 3.946 4.538 9.731 1.00 92.00 90 LYS A N 1
ATOM 717 C CA . LYS A 1 90 ? 4.853 3.600 9.059 1.00 92.00 90 LYS A CA 1
ATOM 718 C C . LYS A 1 90 ? 4.507 3.428 7.578 1.00 92.00 90 LYS A C 1
ATOM 720 O O . LYS A 1 90 ? 5.400 3.363 6.733 1.00 92.00 90 LYS A O 1
ATOM 725 N N . TRP A 1 91 ? 3.217 3.372 7.252 1.00 94.38 91 TRP A N 1
ATOM 726 C CA . TRP A 1 91 ? 2.743 3.359 5.873 1.00 94.38 91 TRP A CA 1
ATOM 727 C C . TRP A 1 91 ? 3.224 4.594 5.108 1.00 94.38 91 TRP A C 1
ATOM 729 O O . TRP A 1 91 ? 3.889 4.448 4.088 1.00 94.38 91 TRP A O 1
ATOM 739 N N . GLU A 1 92 ? 2.959 5.791 5.626 1.00 95.81 92 GLU A N 1
ATOM 740 C CA . GLU A 1 92 ? 3.253 7.062 4.958 1.00 95.81 92 GLU A CA 1
ATOM 741 C C . GLU A 1 92 ? 4.751 7.342 4.815 1.00 95.81 92 GLU A C 1
ATOM 743 O O . GLU A 1 92 ? 5.180 7.869 3.789 1.00 95.81 92 GLU A O 1
ATOM 748 N N . LYS A 1 93 ? 5.555 6.997 5.828 1.00 96.31 93 LYS A N 1
ATOM 749 C CA . LYS A 1 93 ? 6.986 7.331 5.855 1.00 96.31 93 LYS A CA 1
ATOM 750 C C . LYS A 1 93 ? 7.885 6.283 5.216 1.00 96.31 93 LYS A C 1
ATOM 752 O O . LYS A 1 93 ? 8.965 6.636 4.752 1.00 96.31 93 LYS A O 1
ATOM 757 N N . GLU A 1 94 ? 7.477 5.016 5.208 1.00 95.06 94 GLU A N 1
ATOM 758 C CA . GLU A 1 94 ? 8.353 3.917 4.790 1.00 95.06 94 GLU A CA 1
ATOM 759 C C . GLU A 1 94 ? 7.763 3.116 3.624 1.00 95.06 94 GLU A C 1
ATOM 761 O O . GLU A 1 94 ? 8.367 3.033 2.554 1.00 95.06 94 GLU A O 1
ATOM 766 N N . PHE A 1 95 ? 6.573 2.533 3.797 1.00 95.75 95 PHE A N 1
ATOM 767 C CA . PHE A 1 95 ? 6.037 1.567 2.829 1.00 95.75 95 PHE A CA 1
ATOM 768 C C . PHE A 1 95 ? 5.508 2.221 1.558 1.00 95.75 95 PHE A C 1
ATOM 770 O O . PHE A 1 95 ? 5.860 1.785 0.464 1.00 95.75 95 PHE A O 1
ATOM 777 N N . LYS A 1 96 ? 4.673 3.254 1.676 1.00 97.06 96 LYS A N 1
ATOM 778 C CA . LYS A 1 96 ? 4.094 3.948 0.525 1.00 97.06 96 LYS A CA 1
ATOM 779 C C . LYS A 1 96 ? 5.179 4.545 -0.379 1.00 97.06 96 LYS A C 1
ATOM 781 O O . LYS A 1 96 ? 5.135 4.249 -1.571 1.00 97.06 96 LYS A O 1
ATOM 786 N N . PRO A 1 97 ? 6.193 5.275 0.132 1.00 98.00 97 PRO A N 1
ATOM 787 C CA . PRO A 1 97 ? 7.301 5.740 -0.702 1.00 98.00 97 PRO A CA 1
ATOM 788 C C . PRO A 1 97 ? 8.066 4.595 -1.376 1.00 98.00 97 PRO A C 1
ATOM 790 O O . PRO A 1 97 ? 8.412 4.697 -2.549 1.00 98.00 97 PRO A O 1
ATOM 793 N N . ALA A 1 98 ? 8.293 3.478 -0.674 1.00 97.75 98 ALA A N 1
ATOM 794 C CA . ALA A 1 98 ? 8.949 2.315 -1.264 1.00 97.75 98 ALA A CA 1
ATOM 795 C C . ALA A 1 98 ? 8.125 1.704 -2.411 1.00 97.75 98 ALA A C 1
ATOM 797 O O . ALA A 1 98 ? 8.680 1.410 -3.468 1.00 97.75 98 ALA A O 1
ATOM 798 N N . TYR A 1 99 ? 6.809 1.552 -2.244 1.00 97.94 99 TYR A N 1
ATOM 799 C CA . TYR A 1 99 ? 5.931 1.067 -3.309 1.00 97.94 99 TYR A CA 1
ATOM 800 C C . TYR A 1 99 ? 5.845 2.039 -4.493 1.00 97.94 99 TYR A C 1
ATOM 802 O O . TYR A 1 99 ? 5.888 1.585 -5.632 1.00 97.94 99 TYR A O 1
ATOM 810 N N . ILE A 1 100 ? 5.794 3.353 -4.246 1.00 97.94 100 ILE A N 1
ATOM 811 C CA . ILE A 1 100 ? 5.819 4.378 -5.304 1.00 97.94 100 ILE A CA 1
ATOM 812 C C . ILE A 1 100 ? 7.132 4.308 -6.092 1.00 97.94 100 ILE A C 1
ATOM 814 O O . ILE A 1 100 ? 7.101 4.260 -7.315 1.00 97.94 100 ILE A O 1
ATOM 818 N N . ASN A 1 101 ? 8.281 4.192 -5.423 1.00 97.44 101 ASN A N 1
ATOM 819 C CA . ASN A 1 101 ? 9.566 4.043 -6.114 1.00 97.44 101 ASN A CA 1
ATOM 820 C C . ASN A 1 101 ? 9.614 2.782 -6.993 1.00 97.44 101 ASN A C 1
ATOM 822 O O . ASN A 1 101 ? 10.191 2.797 -8.080 1.00 97.44 101 ASN A O 1
ATOM 826 N N . ILE A 1 102 ? 9.020 1.674 -6.538 1.00 97.25 102 ILE A N 1
ATOM 827 C CA . ILE A 1 102 ? 8.915 0.451 -7.346 1.00 97.25 102 ILE A CA 1
ATOM 828 C C . ILE A 1 102 ? 8.011 0.690 -8.557 1.00 97.25 102 ILE A C 1
ATOM 830 O O . ILE A 1 102 ? 8.373 0.290 -9.658 1.00 97.25 102 ILE A O 1
ATOM 834 N N . LEU A 1 103 ? 6.878 1.364 -8.365 1.00 95.94 103 LEU A N 1
ATOM 835 C CA . LEU A 1 103 ? 5.930 1.685 -9.428 1.00 95.94 103 LEU A CA 1
ATOM 836 C C . LEU A 1 103 ? 6.543 2.590 -10.507 1.00 95.94 103 LEU A C 1
ATOM 838 O O . LEU A 1 103 ? 6.353 2.352 -11.692 1.00 95.94 103 LEU A O 1
ATOM 842 N N . GLU A 1 104 ? 7.290 3.616 -10.106 1.00 94.94 104 GLU A N 1
ATOM 843 C CA . GLU A 1 104 ? 7.830 4.613 -11.035 1.00 94.94 104 GLU A CA 1
ATOM 844 C C . GLU A 1 104 ? 9.069 4.128 -11.792 1.00 94.94 104 GLU A C 1
ATOM 846 O O . GLU A 1 104 ? 9.304 4.550 -12.922 1.00 94.94 104 GLU A O 1
ATOM 851 N N . ASN A 1 105 ? 9.905 3.294 -11.166 1.00 94.56 105 ASN A N 1
ATOM 852 C CA . ASN A 1 105 ? 11.217 2.959 -11.726 1.00 94.56 105 ASN A CA 1
ATOM 853 C C . ASN A 1 105 ? 11.709 1.530 -11.445 1.00 94.56 105 ASN A C 1
ATOM 855 O O . ASN A 1 105 ? 12.877 1.227 -11.694 1.00 94.56 105 ASN A O 1
ATOM 859 N N . GLY A 1 106 ? 10.859 0.634 -10.935 1.00 93.75 106 GLY A N 1
ATOM 860 C CA . GLY A 1 106 ? 11.248 -0.751 -10.650 1.00 93.75 106 GLY A CA 1
ATOM 861 C C . GLY A 1 106 ? 12.348 -0.863 -9.588 1.00 93.75 106 GLY A C 1
ATOM 862 O O . GLY A 1 106 ? 13.215 -1.736 -9.673 1.00 93.75 106 GLY A O 1
ATOM 863 N N . ASN A 1 107 ? 12.360 0.045 -8.603 1.00 96.25 107 ASN A N 1
ATOM 864 C CA . ASN A 1 107 ? 13.450 0.175 -7.639 1.00 96.25 107 ASN A CA 1
ATOM 865 C C . ASN A 1 107 ? 13.734 -1.116 -6.844 1.00 96.25 107 ASN A C 1
ATOM 867 O O . ASN A 1 107 ? 12.965 -1.519 -5.967 1.00 96.25 107 ASN A O 1
ATOM 871 N N . LYS A 1 108 ? 14.904 -1.725 -7.072 1.00 95.44 108 LYS A N 1
ATOM 872 C CA . LYS A 1 108 ? 15.307 -2.973 -6.398 1.00 95.44 108 LYS A CA 1
ATOM 873 C C . LYS A 1 108 ? 15.559 -2.813 -4.898 1.00 95.44 108 LYS A C 1
ATOM 875 O O . LYS A 1 108 ? 15.252 -3.732 -4.144 1.00 95.44 108 LYS A O 1
ATOM 880 N N . ASN A 1 109 ? 16.082 -1.668 -4.456 1.00 96.88 109 ASN A N 1
ATOM 881 C CA . ASN A 1 109 ? 16.350 -1.426 -3.034 1.00 96.88 109 ASN A CA 1
ATOM 882 C C . ASN A 1 109 ? 15.039 -1.276 -2.256 1.00 96.88 109 ASN A C 1
ATOM 884 O O . ASN A 1 109 ? 14.873 -1.880 -1.200 1.00 96.88 109 ASN A O 1
ATOM 888 N N . SER A 1 110 ? 14.079 -0.530 -2.808 1.00 96.88 110 SER A N 1
ATOM 889 C CA . SER A 1 110 ? 12.734 -0.431 -2.242 1.00 96.88 110 SER A CA 1
ATOM 890 C C . SER A 1 110 ? 12.033 -1.787 -2.230 1.00 96.88 110 SER A C 1
ATOM 892 O O . SER A 1 110 ? 11.419 -2.136 -1.227 1.00 96.88 110 SER A O 1
ATOM 894 N N . TRP A 1 111 ? 12.171 -2.600 -3.282 1.00 96.50 111 TRP A N 1
ATOM 895 C CA . TRP A 1 111 ? 11.638 -3.965 -3.274 1.00 96.50 111 TRP A CA 1
ATOM 896 C C . TRP A 1 111 ? 12.272 -4.847 -2.195 1.00 96.50 111 TRP A C 1
ATOM 898 O O . TRP A 1 111 ? 11.550 -5.570 -1.511 1.00 96.50 111 TRP A O 1
ATOM 908 N N . MET A 1 112 ? 13.590 -4.769 -1.996 1.00 96.06 112 MET A N 1
ATOM 909 C CA . MET A 1 112 ? 14.276 -5.522 -0.944 1.00 96.06 112 MET A CA 1
ATOM 910 C C . MET A 1 112 ? 13.785 -5.111 0.449 1.00 96.06 112 MET A C 1
ATOM 912 O O . MET A 1 112 ? 13.429 -5.980 1.242 1.00 96.06 112 MET A O 1
ATOM 916 N N . PHE A 1 113 ? 13.626 -3.805 0.694 1.00 96.06 113 PHE A N 1
ATOM 917 C CA . PHE A 1 113 ? 12.989 -3.295 1.910 1.00 96.0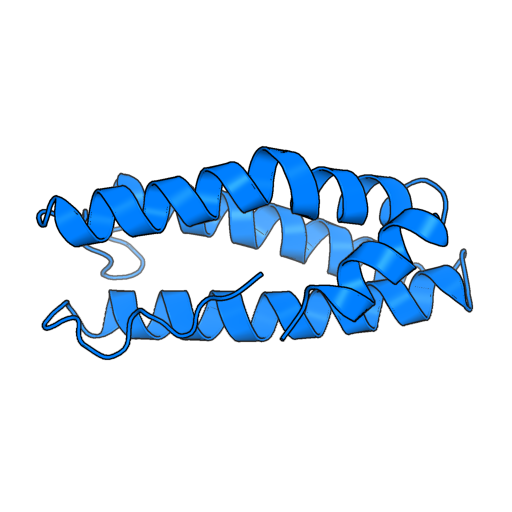6 113 PHE A CA 1
ATOM 918 C C . PHE A 1 113 ? 11.585 -3.886 2.116 1.00 96.06 113 PHE A C 1
ATOM 920 O O . PHE A 1 113 ? 11.289 -4.399 3.196 1.00 96.06 113 PHE A O 1
ATOM 927 N N . ILE A 1 114 ? 10.727 -3.863 1.087 1.00 95.69 114 ILE A N 1
ATOM 928 C CA . ILE A 1 114 ? 9.379 -4.446 1.158 1.00 95.69 114 ILE A CA 1
ATOM 929 C C . ILE A 1 114 ? 9.458 -5.938 1.491 1.00 95.69 114 ILE A C 1
ATOM 931 O O . ILE A 1 114 ? 8.795 -6.389 2.421 1.00 95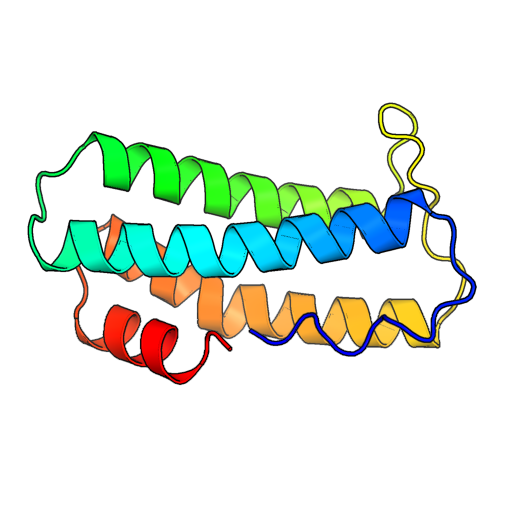.69 114 ILE A O 1
ATOM 935 N N . LYS A 1 115 ? 10.294 -6.697 0.781 1.00 93.19 115 LYS A N 1
ATOM 936 C CA . LYS A 1 115 ? 10.449 -8.143 0.967 1.00 93.19 115 LYS A CA 1
ATOM 937 C C . LYS A 1 115 ? 10.875 -8.514 2.391 1.00 93.19 115 LYS A C 1
ATOM 939 O O . LYS A 1 115 ? 10.387 -9.502 2.921 1.00 93.19 115 LYS A O 1
ATOM 944 N N . GLU A 1 116 ? 11.767 -7.740 3.001 1.00 92.75 116 GLU A N 1
ATOM 945 C CA . GLU A 1 116 ? 12.277 -8.000 4.354 1.00 92.75 116 GLU A CA 1
ATOM 946 C C . GLU A 1 116 ? 11.313 -7.567 5.462 1.00 92.75 116 GLU A C 1
ATOM 948 O O . GLU A 1 116 ? 11.401 -8.054 6.586 1.00 92.75 116 GLU A O 1
ATOM 953 N N . ASN A 1 117 ? 10.400 -6.639 5.161 1.00 90.25 117 ASN A N 1
ATOM 954 C CA . ASN A 1 117 ? 9.543 -6.022 6.169 1.00 90.25 117 ASN A CA 1
ATOM 955 C C . ASN A 1 117 ? 8.057 -6.370 6.012 1.00 90.25 117 ASN A C 1
ATOM 957 O O . ASN A 1 117 ? 7.249 -5.975 6.861 1.00 90.25 117 ASN A O 1
ATOM 961 N N . VAL A 1 118 ? 7.654 -7.065 4.946 1.00 85.88 118 VAL A N 1
ATOM 962 C CA . VAL A 1 118 ? 6.319 -7.652 4.781 1.00 85.88 118 VAL A CA 1
ATOM 963 C C . VAL A 1 118 ? 6.328 -9.054 5.382 1.00 85.88 118 VAL A C 1
ATOM 965 O O . VAL A 1 118 ? 6.864 -9.984 4.791 1.00 85.88 118 VAL A O 1
ATOM 968 N N . ASN A 1 119 ? 5.700 -9.172 6.553 1.00 63.94 119 ASN A N 1
ATOM 969 C CA . ASN A 1 119 ? 5.516 -10.423 7.284 1.00 63.94 119 ASN A CA 1
ATOM 970 C C . ASN A 1 119 ? 4.058 -10.821 7.290 1.00 63.94 119 ASN A C 1
ATOM 972 O O . ASN A 1 119 ? 3.195 -9.914 7.375 1.00 63.94 119 ASN A O 1
#

Secondary structure (DSSP, 8-state):
----TTTT----HHHHHHHHHHHHHHHHHHHHHHHHHH-TT-HHHHHHHHHHHHHHHHHHHHHHH-BGGGTBPPP--HHHHHHHHHHHHHIIIIIHHHHHHHHHH--HHHHHHHHHH--

Foldseek 3Di:
DDLPPCPPDPDDPLVVVLSVVLLVLLVLLLVLLVVCLVPVPPPVSLVSNVVSLVVVVVSLVCQQPNDVVSPHDHDPDPVVVVVSVVVVCCCVPQLSVLSVCCSPPSDPVSSVVSVVPSD

pLDDT: mean 86.92, std 12.19, range [47.25, 98.0]